Protein AF-A0A8S2TKH2-F1 (afdb_monomer)

Structure (mmCIF, N/CA/C/O backbone):
data_AF-A0A8S2TKH2-F1
#
_entry.id   AF-A0A8S2TKH2-F1
#
loop_
_atom_site.group_PDB
_atom_site.id
_atom_site.type_symbol
_atom_site.label_atom_id
_atom_site.label_alt_id
_atom_site.label_comp_id
_atom_site.label_asym_id
_atom_site.label_entity_id
_atom_site.label_seq_id
_atom_site.pdbx_PDB_ins_code
_atom_site.Cartn_x
_atom_site.Cartn_y
_atom_site.Cartn_z
_atom_site.occupancy
_atom_site.B_iso_or_equiv
_atom_site.auth_seq_id
_atom_site.auth_comp_id
_atom_site.auth_asym_id
_atom_site.auth_atom_id
_atom_site.pdbx_PDB_model_num
ATOM 1 N N . ARG A 1 1 ? 23.776 27.657 -15.540 1.00 44.38 1 ARG A N 1
ATOM 2 C CA . ARG A 1 1 ? 22.375 27.233 -15.799 1.00 44.38 1 ARG A CA 1
ATOM 3 C C . ARG A 1 1 ? 22.363 26.415 -17.086 1.00 44.38 1 ARG A C 1
ATOM 5 O O . ARG A 1 1 ? 22.228 26.992 -18.152 1.00 44.38 1 ARG A O 1
ATOM 12 N N . GLN A 1 2 ? 22.587 25.104 -17.010 1.00 43.25 2 GLN A N 1
ATOM 13 C CA . GLN A 1 2 ? 22.489 24.227 -18.179 1.00 43.25 2 GLN A CA 1
ATOM 14 C C . GLN A 1 2 ? 21.245 23.366 -17.982 1.00 43.25 2 GLN A C 1
ATOM 16 O O . GLN A 1 2 ? 21.260 22.357 -17.285 1.00 43.25 2 GLN A O 1
ATOM 21 N N . SER A 1 3 ? 20.127 23.872 -18.489 1.00 53.84 3 SER A N 1
ATOM 22 C CA . SER A 1 3 ? 18.816 23.260 -18.328 1.00 53.84 3 SER A CA 1
ATOM 23 C C . SER A 1 3 ? 18.707 22.065 -19.278 1.00 53.84 3 SER A C 1
ATOM 25 O O . SER A 1 3 ? 18.608 22.245 -20.484 1.00 53.84 3 SER A O 1
ATOM 27 N N . ILE A 1 4 ? 18.788 20.858 -18.714 1.00 62.03 4 ILE A N 1
ATOM 28 C CA . ILE A 1 4 ? 18.171 19.611 -19.197 1.00 62.03 4 ILE A CA 1
ATOM 29 C C . ILE A 1 4 ? 18.309 19.371 -20.716 1.00 62.03 4 ILE A C 1
ATOM 31 O O . ILE A 1 4 ? 17.354 19.489 -21.473 1.00 62.03 4 ILE A O 1
ATOM 35 N N . ASN A 1 5 ? 19.491 18.938 -21.158 1.00 58.00 5 ASN A N 1
ATOM 36 C CA . ASN A 1 5 ? 19.668 18.278 -22.462 1.00 58.00 5 ASN A CA 1
ATOM 37 C C . ASN A 1 5 ? 19.974 16.778 -22.275 1.00 58.00 5 ASN A C 1
ATOM 39 O O . ASN A 1 5 ? 20.864 16.237 -22.920 1.00 58.00 5 ASN A O 1
ATOM 43 N N . LEU A 1 6 ? 19.273 16.110 -21.350 1.00 62.53 6 LEU A N 1
ATOM 44 C CA . LEU A 1 6 ? 19.418 14.665 -21.097 1.00 62.53 6 LEU A CA 1
ATOM 45 C C . LEU A 1 6 ? 18.308 13.812 -21.7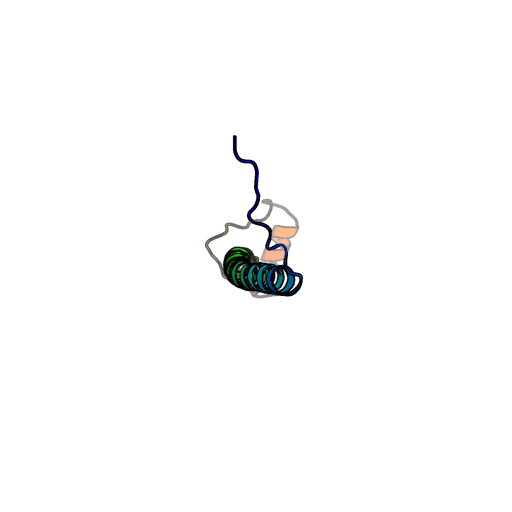26 1.00 62.53 6 LEU A C 1
ATOM 47 O O . LEU A 1 6 ? 18.274 12.602 -21.517 1.00 62.53 6 LEU A O 1
ATOM 51 N N . VAL A 1 7 ? 17.400 14.405 -22.505 1.00 66.12 7 VAL A N 1
ATOM 52 C CA . VAL A 1 7 ? 16.440 13.602 -23.266 1.00 66.12 7 VAL A CA 1
ATOM 53 C C . VAL A 1 7 ? 17.187 13.000 -24.457 1.00 66.12 7 VAL A C 1
ATOM 55 O O . VAL A 1 7 ? 17.723 13.761 -25.270 1.00 66.12 7 VAL A O 1
ATOM 58 N N . PRO A 1 8 ? 17.253 11.663 -24.589 1.00 64.25 8 PRO A N 1
ATOM 59 C CA . PRO A 1 8 ? 17.863 11.054 -25.757 1.00 64.25 8 PRO A CA 1
ATOM 60 C C . PRO A 1 8 ? 17.140 11.560 -27.007 1.00 64.25 8 PRO A C 1
ATOM 62 O O . PRO A 1 8 ? 15.925 11.420 -27.141 1.00 64.25 8 PRO A O 1
ATOM 65 N N . LYS A 1 9 ? 17.895 12.181 -27.921 1.00 69.12 9 LYS A N 1
ATOM 66 C CA . LYS A 1 9 ? 17.357 12.693 -29.191 1.00 69.12 9 LYS A CA 1
ATOM 67 C C . LYS A 1 9 ? 16.827 11.565 -30.086 1.00 69.12 9 LYS A C 1
ATOM 69 O O . LYS A 1 9 ? 16.005 11.826 -30.958 1.00 69.12 9 LYS A O 1
ATOM 74 N N . SER A 1 10 ? 17.280 10.324 -29.874 1.00 77.00 10 SER A N 1
ATOM 75 C CA . SER A 1 10 ? 16.820 9.153 -30.623 1.00 77.00 10 SER A CA 1
ATOM 76 C C . SER A 1 10 ? 15.510 8.594 -30.061 1.00 77.00 10 SER A C 1
ATOM 78 O O . SER A 1 10 ? 15.322 8.485 -28.846 1.00 77.00 10 SER A O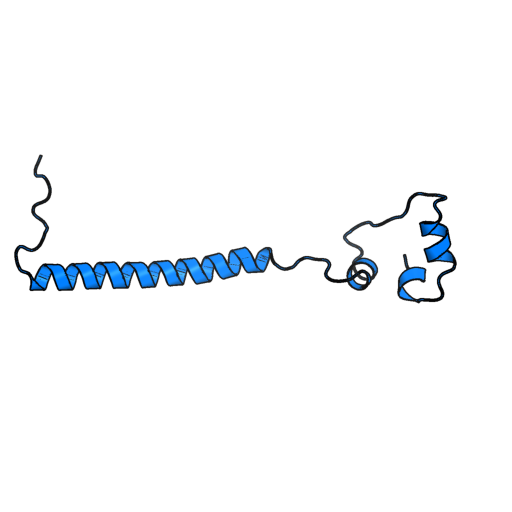 1
ATOM 80 N N . LEU A 1 11 ? 14.606 8.194 -30.959 1.00 76.50 11 LEU A N 1
ATOM 81 C CA . LEU A 1 11 ? 13.316 7.594 -30.607 1.00 76.50 11 LEU A CA 1
ATOM 82 C C . LEU A 1 11 ? 13.498 6.337 -29.737 1.00 76.50 11 LEU A C 1
ATOM 84 O O . LEU A 1 11 ? 12.819 6.185 -28.724 1.00 76.50 11 LEU A O 1
ATOM 88 N N . SER A 1 12 ? 14.480 5.494 -30.069 1.00 82.69 12 SER A N 1
ATOM 89 C CA . SER A 1 12 ? 14.804 4.272 -29.324 1.00 82.69 12 SER A CA 1
ATOM 90 C C . SER A 1 12 ? 15.242 4.557 -27.885 1.00 82.69 12 SER A C 1
ATOM 92 O O . SER A 1 12 ? 14.845 3.845 -26.967 1.00 82.69 12 SER A O 1
ATOM 94 N N . GLY A 1 13 ? 16.007 5.633 -27.663 1.00 86.00 13 GLY A N 1
ATOM 95 C CA . GLY A 1 13 ? 16.417 6.035 -26.318 1.00 86.00 13 GLY A CA 1
ATOM 96 C C . GLY A 1 13 ? 15.243 6.525 -25.471 1.00 86.00 13 GLY A C 1
ATOM 97 O O . GLY A 1 13 ? 15.205 6.273 -24.269 1.00 86.00 13 GLY A O 1
ATOM 98 N N . ARG A 1 14 ? 14.247 7.172 -26.092 1.00 84.38 14 ARG A N 1
ATOM 99 C CA . ARG A 1 14 ? 13.020 7.584 -25.396 1.00 84.38 14 ARG A CA 1
ATOM 100 C C . ARG A 1 14 ? 12.204 6.370 -24.963 1.00 84.38 14 ARG A C 1
ATOM 102 O O . ARG A 1 14 ? 11.804 6.325 -23.808 1.00 84.38 14 ARG A O 1
ATOM 109 N N . VAL A 1 15 ? 12.036 5.378 -25.841 1.00 89.12 15 VAL A N 1
ATOM 110 C CA . VAL A 1 15 ? 11.310 4.132 -25.529 1.00 89.12 15 VAL A CA 1
ATOM 111 C C . VAL A 1 15 ? 11.991 3.356 -24.397 1.00 89.12 15 VAL A C 1
ATOM 113 O O . VAL A 1 15 ? 11.324 2.922 -23.453 1.00 89.12 15 VAL A O 1
ATOM 116 N N . ALA A 1 16 ? 13.321 3.231 -24.441 1.00 89.94 16 ALA A N 1
ATOM 117 C CA . ALA A 1 16 ? 14.090 2.579 -23.383 1.00 89.94 16 ALA A CA 1
ATOM 118 C C . ALA A 1 16 ? 13.955 3.315 -22.038 1.00 89.94 16 ALA A C 1
ATOM 120 O O . ALA A 1 16 ? 13.673 2.687 -21.019 1.00 89.94 16 ALA A O 1
ATOM 121 N N . ALA A 1 17 ? 14.063 4.649 -22.039 1.00 88.19 17 ALA A N 1
ATOM 122 C CA . ALA A 1 17 ? 13.880 5.453 -20.835 1.00 88.19 17 ALA A CA 1
ATOM 123 C C . ALA A 1 17 ? 12.459 5.316 -20.267 1.00 88.19 17 ALA A C 1
ATOM 125 O O . ALA A 1 17 ? 12.300 5.093 -19.071 1.00 88.19 17 ALA A O 1
ATOM 126 N N . THR A 1 18 ? 11.420 5.389 -21.103 1.00 88.31 18 THR A N 1
ATOM 127 C CA . THR A 1 18 ? 10.031 5.221 -20.644 1.00 88.31 18 THR A CA 1
ATOM 128 C C . THR A 1 18 ? 9.773 3.830 -20.077 1.00 88.31 18 THR A C 1
ATOM 130 O O . THR A 1 18 ? 9.093 3.708 -19.063 1.00 88.31 18 THR A O 1
ATOM 133 N N . SER A 1 19 ? 10.364 2.791 -20.675 1.00 91.56 19 SER A N 1
ATOM 134 C CA . SER A 1 19 ? 10.240 1.414 -20.184 1.00 91.56 19 SER A CA 1
ATOM 135 C C . SER A 1 19 ? 10.920 1.251 -18.823 1.00 91.56 19 SER A C 1
ATOM 137 O O . SER A 1 19 ? 10.360 0.636 -17.921 1.00 91.56 19 SER A O 1
ATOM 139 N N . TRP A 1 20 ? 12.092 1.868 -18.644 1.00 90.12 20 TRP A N 1
ATOM 140 C CA . TRP A 1 20 ? 12.811 1.887 -17.370 1.00 90.12 20 TRP A CA 1
ATOM 141 C C . TRP A 1 20 ? 12.031 2.596 -16.256 1.00 90.12 20 TRP A C 1
ATOM 143 O O . TRP A 1 20 ? 11.899 2.077 -15.145 1.00 90.12 20 TRP A O 1
ATOM 153 N N . TRP A 1 21 ? 11.476 3.771 -16.559 1.00 90.00 21 TRP A N 1
ATOM 154 C CA . TRP A 1 21 ? 10.638 4.513 -15.618 1.00 90.00 21 TRP A CA 1
ATOM 155 C C . TRP A 1 21 ? 9.375 3.733 -15.251 1.00 90.00 21 TRP A C 1
ATOM 157 O O . TRP A 1 21 ? 9.013 3.675 -14.078 1.00 90.00 21 TRP A O 1
ATOM 167 N N . TYR A 1 22 ? 8.741 3.079 -16.224 1.00 91.94 22 TYR A N 1
ATOM 168 C CA . TYR A 1 22 ? 7.550 2.268 -15.988 1.00 91.94 22 TYR A CA 1
ATOM 169 C C . TYR A 1 22 ? 7.841 1.037 -15.121 1.00 91.94 22 TYR A C 1
ATOM 171 O O . TYR A 1 22 ? 7.132 0.787 -14.149 1.00 91.94 22 TYR A O 1
ATOM 179 N N . PHE A 1 23 ? 8.931 0.322 -15.406 1.00 91.69 23 PHE A N 1
ATOM 180 C CA . PHE A 1 23 ? 9.399 -0.789 -14.576 1.00 91.69 23 PHE A CA 1
ATOM 181 C C . PHE A 1 23 ? 9.642 -0.352 -13.126 1.00 91.69 23 PHE A C 1
ATOM 183 O O . PHE A 1 23 ? 9.162 -0.990 -12.189 1.00 91.69 23 PHE A O 1
ATOM 190 N N . SER A 1 24 ? 10.324 0.781 -12.945 1.00 91.88 24 SER A N 1
ATOM 191 C CA . SER A 1 24 ? 10.612 1.331 -11.618 1.00 91.88 24 SER A CA 1
ATOM 192 C C . SER A 1 24 ? 9.330 1.680 -10.854 1.00 91.88 24 SER A C 1
ATOM 194 O O . SER A 1 24 ? 9.222 1.385 -9.665 1.00 91.88 24 SER A O 1
ATOM 196 N N . LEU A 1 25 ? 8.331 2.254 -11.533 1.00 89.75 25 LEU A N 1
ATOM 197 C CA . LEU A 1 25 ? 7.031 2.564 -10.934 1.00 89.75 25 LEU A CA 1
ATOM 198 C C . LEU A 1 25 ? 6.272 1.307 -10.505 1.00 89.75 25 LEU A C 1
ATOM 200 O O . LEU A 1 25 ? 5.727 1.291 -9.407 1.00 89.75 25 LEU A O 1
ATOM 204 N N . ILE A 1 26 ? 6.259 0.249 -11.320 1.00 91.12 26 ILE A N 1
ATOM 205 C CA . ILE A 1 26 ? 5.622 -1.026 -10.950 1.00 91.12 26 ILE A CA 1
ATOM 206 C C . ILE A 1 26 ? 6.311 -1.641 -9.731 1.00 91.12 26 ILE A C 1
ATOM 208 O O . ILE A 1 26 ? 5.637 -2.115 -8.815 1.00 91.12 26 ILE A O 1
ATOM 212 N N . PHE A 1 27 ? 7.645 -1.617 -9.701 1.00 90.00 27 PHE A N 1
ATOM 213 C CA . PHE A 1 27 ? 8.421 -2.161 -8.592 1.00 90.00 27 PHE A CA 1
ATOM 214 C C . PHE A 1 27 ? 8.124 -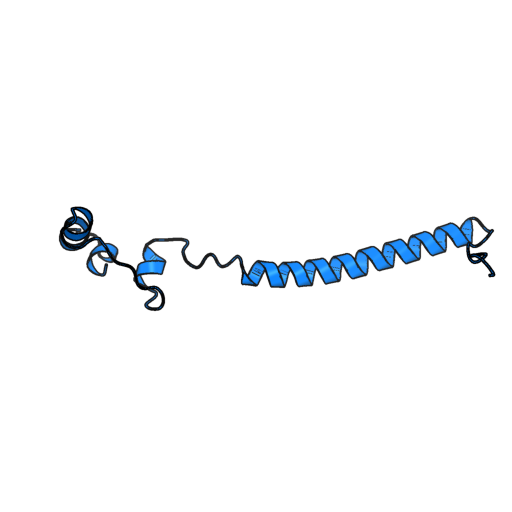1.424 -7.280 1.00 90.00 27 PHE A C 1
ATOM 216 O O . PHE A 1 27 ? 7.764 -2.052 -6.283 1.00 90.00 27 PHE A O 1
ATOM 223 N N . VAL A 1 28 ? 8.183 -0.087 -7.294 1.00 89.12 28 VAL A N 1
ATOM 224 C CA . VAL A 1 28 ? 7.843 0.739 -6.126 1.00 89.12 28 VAL A CA 1
ATOM 225 C C . VAL A 1 28 ? 6.377 0.566 -5.749 1.00 89.12 28 VAL A C 1
ATOM 227 O O . VAL A 1 28 ? 6.084 0.381 -4.578 1.00 89.12 28 VAL A O 1
ATOM 230 N N . SER A 1 29 ? 5.456 0.544 -6.715 1.00 87.94 29 SER A N 1
ATOM 231 C CA . SER A 1 29 ? 4.030 0.342 -6.447 1.00 87.94 29 SER A CA 1
ATOM 232 C C . SER A 1 29 ? 3.750 -1.010 -5.801 1.00 87.94 29 SER A C 1
ATOM 234 O O . SER A 1 29 ? 2.889 -1.083 -4.935 1.00 87.94 29 SER A O 1
ATOM 236 N N . SER A 1 30 ? 4.454 -2.072 -6.193 1.00 87.38 30 SER A N 1
ATOM 237 C CA . SER A 1 30 ? 4.287 -3.402 -5.595 1.00 87.38 30 SER A CA 1
ATOM 238 C C . SER A 1 30 ? 4.861 -3.444 -4.179 1.00 87.38 30 SER A C 1
ATOM 240 O O . SER A 1 30 ? 4.250 -4.010 -3.276 1.00 87.38 30 SER A O 1
ATOM 242 N N . TYR A 1 31 ? 5.999 -2.779 -3.954 1.00 85.62 31 TYR A N 1
ATOM 243 C CA . TYR A 1 31 ? 6.562 -2.601 -2.617 1.00 85.62 31 TYR A CA 1
ATOM 244 C C . TYR A 1 31 ? 5.626 -1.785 -1.712 1.00 85.62 31 TYR A C 1
ATOM 246 O O . TYR A 1 31 ? 5.327 -2.200 -0.595 1.00 85.62 31 TYR A O 1
ATOM 254 N N . THR A 1 32 ? 5.094 -0.667 -2.214 1.00 82.44 32 THR A N 1
ATOM 255 C CA . THR A 1 32 ? 4.105 0.157 -1.514 1.00 82.44 32 THR A CA 1
ATOM 256 C C . THR A 1 32 ? 2.802 -0.605 -1.288 1.00 82.44 32 THR A C 1
ATOM 258 O O . THR A 1 32 ? 2.242 -0.483 -0.210 1.00 82.44 32 THR A O 1
ATOM 261 N N . ALA A 1 33 ? 2.330 -1.422 -2.231 1.00 79.31 33 ALA A N 1
ATOM 262 C CA . ALA A 1 33 ? 1.119 -2.224 -2.066 1.00 79.31 33 ALA A CA 1
ATOM 263 C C . ALA A 1 33 ? 1.283 -3.294 -0.984 1.00 79.31 33 ALA A C 1
ATOM 265 O O . ALA A 1 33 ? 0.407 -3.432 -0.141 1.00 79.31 33 ALA A O 1
ATOM 266 N N . ASN A 1 34 ? 2.416 -3.997 -0.954 1.00 81.44 34 ASN A N 1
ATOM 267 C CA . ASN A 1 34 ? 2.695 -4.982 0.092 1.00 81.44 34 ASN A CA 1
ATOM 268 C C . ASN A 1 34 ? 2.866 -4.317 1.469 1.00 81.44 34 ASN A C 1
ATOM 270 O O . ASN A 1 34 ? 2.387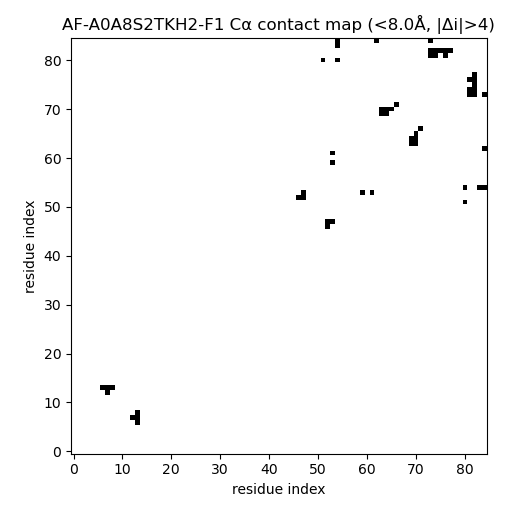 -4.840 2.473 1.00 81.44 34 ASN A O 1
ATOM 274 N N . LEU A 1 35 ? 3.483 -3.131 1.517 1.00 76.50 35 LEU A N 1
ATOM 275 C CA . LEU A 1 35 ? 3.597 -2.326 2.735 1.00 76.50 35 LEU A CA 1
ATOM 276 C C . LEU A 1 35 ? 2.228 -1.818 3.218 1.00 76.50 35 LEU A C 1
ATOM 278 O O . LEU A 1 35 ? 1.898 -1.952 4.390 1.00 76.50 35 LEU A O 1
ATOM 282 N N . VAL A 1 36 ? 1.413 -1.258 2.323 1.00 72.00 36 VAL A N 1
ATOM 283 C CA . VAL A 1 36 ? 0.053 -0.788 2.628 1.00 72.00 36 VAL A CA 1
ATOM 284 C C . VAL A 1 36 ? -0.834 -1.954 3.039 1.00 72.00 36 VAL A C 1
ATOM 286 O O . VAL A 1 36 ? -1.573 -1.816 4.004 1.00 72.00 36 VAL A O 1
ATOM 289 N N . ALA A 1 37 ? -0.730 -3.108 2.376 1.00 70.75 37 ALA A N 1
ATOM 290 C CA . ALA A 1 37 ? -1.443 -4.317 2.764 1.00 70.75 37 ALA A CA 1
ATOM 291 C C . ALA A 1 37 ? -1.129 -4.667 4.221 1.00 70.75 37 ALA A C 1
ATOM 293 O O . ALA A 1 37 ? -2.058 -4.815 5.003 1.00 70.75 37 ALA A O 1
ATOM 294 N N . PHE A 1 38 ? 0.143 -4.659 4.628 1.00 66.88 38 PHE A N 1
ATOM 295 C CA . PHE A 1 38 ? 0.512 -4.853 6.032 1.00 66.88 38 PHE A CA 1
ATOM 296 C C . PHE A 1 38 ? -0.076 -3.772 6.965 1.00 66.88 38 PHE A C 1
ATOM 298 O O . PHE A 1 38 ? -0.726 -4.108 7.952 1.00 66.88 38 PHE A O 1
ATOM 305 N N . LEU A 1 39 ? 0.053 -2.483 6.620 1.00 68.31 39 LEU A N 1
ATOM 306 C CA . LEU A 1 39 ? -0.488 -1.369 7.422 1.00 68.31 39 LEU A CA 1
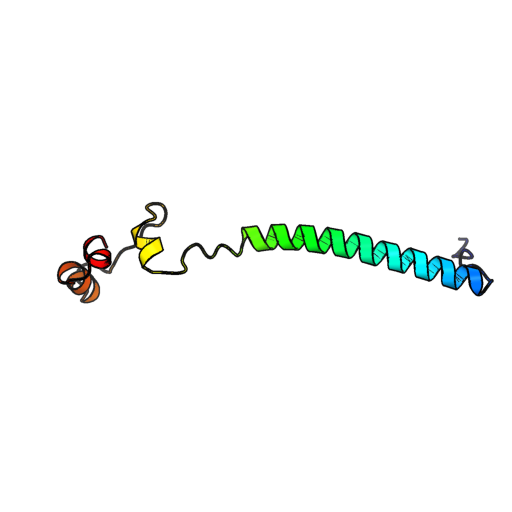ATOM 307 C C . LEU A 1 39 ? -2.023 -1.386 7.5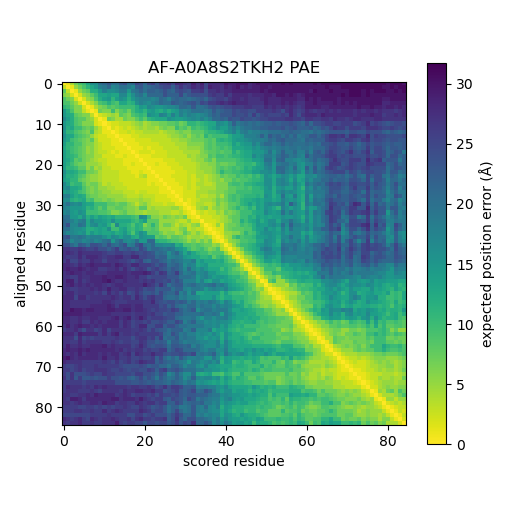40 1.00 68.31 39 LEU A C 1
ATOM 309 O O . LEU A 1 39 ? -2.581 -0.909 8.527 1.00 68.31 39 LEU A O 1
ATOM 313 N N . THR A 1 40 ? -2.719 -1.889 6.522 1.00 67.44 40 THR A N 1
ATOM 314 C CA . THR A 1 40 ? -4.179 -2.052 6.545 1.00 67.44 40 THR A CA 1
ATOM 315 C C . THR A 1 40 ? -4.600 -3.337 7.247 1.00 67.44 40 THR A C 1
ATOM 317 O O . THR A 1 40 ? -5.617 -3.325 7.927 1.00 67.44 40 THR A O 1
ATOM 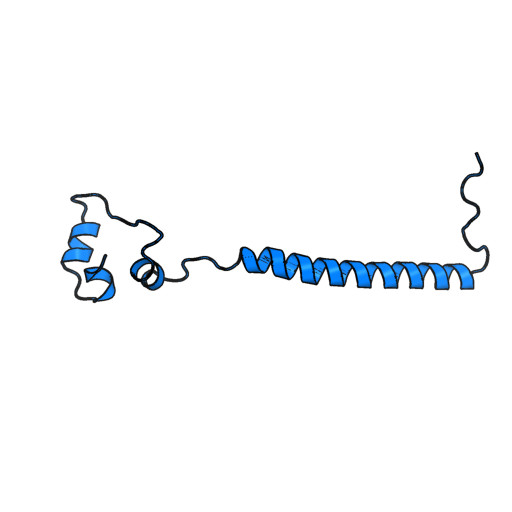320 N N . VAL A 1 41 ? -3.811 -4.413 7.174 1.00 56.19 41 VAL A N 1
ATOM 321 C CA . VAL A 1 41 ? -4.066 -5.665 7.903 1.00 56.19 41 VAL A CA 1
ATOM 322 C C . VAL A 1 41 ? -3.942 -5.454 9.415 1.00 56.19 41 VAL A C 1
ATOM 324 O O . VAL A 1 41 ? -4.769 -5.982 10.150 1.00 56.19 41 VAL A O 1
ATOM 327 N N . GLU A 1 42 ? -3.036 -4.591 9.891 1.00 57.47 42 GLU A N 1
ATOM 328 C CA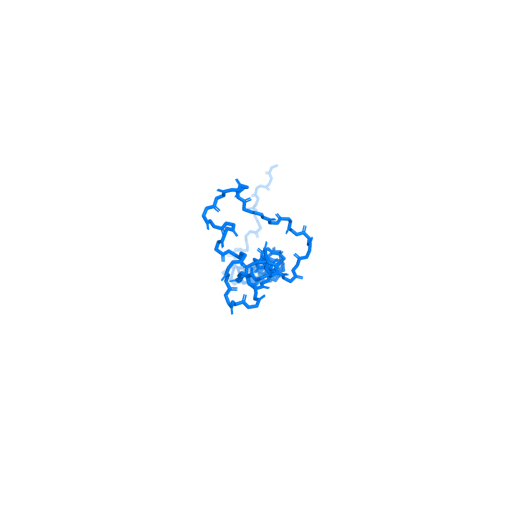 . GLU A 1 42 ? -3.004 -4.196 11.314 1.00 57.47 42 GLU A CA 1
ATOM 329 C C . GLU A 1 42 ? -4.256 -3.419 11.769 1.00 57.47 42 GLU A C 1
ATOM 331 O O . GLU A 1 42 ? -4.531 -3.347 12.965 1.00 57.47 42 GLU A O 1
ATOM 336 N N . LYS A 1 43 ? -5.043 -2.847 10.846 1.00 51.56 43 LYS A N 1
ATOM 337 C CA . LYS A 1 43 ? -6.245 -2.050 11.161 1.00 51.56 43 LYS A CA 1
ATOM 338 C C . LYS A 1 43 ? -7.575 -2.663 10.722 1.00 51.56 43 LYS A C 1
ATOM 340 O O . LYS A 1 43 ? -8.616 -2.075 11.008 1.00 51.56 43 LYS A O 1
ATOM 345 N N . LEU A 1 44 ? -7.562 -3.813 10.054 1.00 52.34 44 LEU A N 1
ATOM 346 C CA . LEU A 1 44 ? -8.769 -4.533 9.628 1.00 52.34 44 LEU A CA 1
ATOM 347 C C . LEU A 1 44 ? -9.073 -5.760 10.489 1.00 52.34 44 LEU A C 1
ATOM 349 O O . LEU A 1 44 ? -10.000 -6.501 10.182 1.00 52.34 44 LEU A O 1
ATOM 353 N N . VAL A 1 45 ? -8.368 -5.942 11.606 1.00 53.25 45 VAL A N 1
ATOM 354 C CA . VAL A 1 45 ? -8.948 -6.671 12.733 1.00 53.25 45 VAL A CA 1
ATOM 355 C C . VAL A 1 45 ? -9.897 -5.693 13.412 1.00 53.25 45 VAL A C 1
ATOM 357 O O . VAL A 1 45 ? -9.531 -5.003 14.358 1.00 53.25 45 VAL A O 1
ATOM 360 N N . THR A 1 46 ? -11.111 -5.554 12.878 1.00 55.75 46 THR A N 1
ATOM 361 C CA . THR A 1 46 ? -12.229 -5.084 13.695 1.00 55.75 46 THR A CA 1
ATOM 362 C C . THR A 1 46 ? -12.272 -6.013 14.904 1.00 55.75 46 THR A C 1
ATOM 364 O O . THR A 1 46 ? -12.536 -7.198 14.715 1.00 55.75 46 THR A O 1
ATOM 367 N N . PRO A 1 47 ? -11.983 -5.541 16.126 1.00 55.91 47 PRO A N 1
ATOM 368 C CA . PRO A 1 47 ? -11.818 -6.435 17.271 1.00 55.91 47 PRO A CA 1
ATOM 369 C C . PRO A 1 47 ? -13.134 -7.109 17.698 1.00 55.91 47 PRO A C 1
ATOM 371 O O . PRO A 1 47 ? -13.147 -7.869 18.655 1.00 55.91 47 PRO A O 1
ATOM 374 N N . ILE A 1 48 ? -14.258 -6.794 17.042 1.00 55.00 48 ILE A N 1
ATOM 375 C CA . ILE A 1 48 ? -15.595 -7.225 17.434 1.00 55.00 48 ILE A CA 1
ATOM 376 C C . ILE A 1 48 ? -16.431 -7.464 16.166 1.00 55.00 48 ILE A C 1
ATOM 378 O O . ILE A 1 48 ? -17.047 -6.535 15.644 1.00 55.00 48 ILE A O 1
ATOM 382 N N . GLU A 1 49 ? -16.463 -8.696 15.654 1.00 56.53 49 GLU A N 1
ATOM 383 C CA . GLU A 1 49 ? -17.461 -9.105 14.645 1.00 56.53 49 GLU A CA 1
ATOM 384 C C . GLU A 1 49 ? -18.760 -9.625 15.288 1.00 56.53 49 GLU A C 1
ATOM 386 O O . GLU A 1 49 ? -19.809 -9.622 14.646 1.00 56.53 49 GLU A O 1
ATOM 391 N N . SER A 1 50 ? -18.731 -10.031 16.564 1.00 57.78 50 SER A N 1
ATOM 392 C CA . SER A 1 50 ? -19.895 -10.597 17.256 1.00 57.78 50 SER A CA 1
ATOM 393 C C . SER A 1 50 ? -19.920 -10.237 18.743 1.00 57.78 50 SER A C 1
ATOM 395 O O . SER A 1 50 ? -18.893 -10.049 19.393 1.00 57.78 50 SER A O 1
ATOM 397 N N . VAL A 1 51 ? -21.130 -10.211 19.303 1.00 59.38 51 VAL A N 1
ATOM 398 C CA . VAL A 1 51 ? -21.411 -10.086 20.744 1.00 59.38 51 VAL A CA 1
ATOM 399 C C . VAL A 1 51 ? -20.725 -11.213 21.541 1.00 59.38 51 VAL A C 1
ATOM 401 O O . VAL A 1 51 ? -20.406 -11.056 22.715 1.00 59.38 51 VAL A O 1
ATOM 404 N N . GLU A 1 52 ? -20.424 -12.331 20.880 1.00 59.53 52 GLU A N 1
ATOM 405 C CA . GLU A 1 52 ? -19.685 -13.469 21.433 1.00 59.53 52 GLU A CA 1
ATOM 406 C C . GLU A 1 52 ? -18.186 -13.206 21.636 1.00 59.53 52 GLU A C 1
ATOM 408 O O . GLU A 1 52 ? -17.599 -13.814 22.530 1.00 59.53 52 GLU A O 1
ATOM 413 N N . ASP A 1 53 ? -17.567 -12.319 20.848 1.00 62.06 53 ASP A N 1
ATOM 414 C CA . ASP A 1 53 ? -16.159 -11.923 21.038 1.00 62.06 53 ASP A CA 1
ATOM 415 C C . ASP A 1 53 ? -16.020 -10.940 22.204 1.00 62.06 53 ASP A C 1
ATOM 417 O O . ASP A 1 53 ? -15.107 -11.059 23.020 1.00 62.06 53 ASP A O 1
ATOM 421 N N . LEU A 1 54 ? -17.004 -10.047 22.369 1.00 59.81 54 LEU A N 1
ATOM 422 C CA . LEU A 1 54 ? -17.103 -9.165 23.538 1.00 59.81 54 LEU A CA 1
ATOM 423 C C . LEU A 1 54 ? -17.282 -9.936 24.852 1.00 59.81 54 LEU A C 1
ATOM 425 O O . LEU A 1 54 ? -16.753 -9.516 25.874 1.00 59.81 54 LEU A O 1
ATOM 429 N N . ALA A 1 55 ? -18.004 -11.062 24.840 1.00 60.00 55 ALA A N 1
ATOM 430 C CA . ALA A 1 55 ? -18.171 -11.908 26.025 1.00 60.00 55 ALA A CA 1
ATOM 431 C C . ALA A 1 55 ? -16.884 -12.654 26.423 1.00 60.00 55 ALA A C 1
ATOM 433 O O . ALA A 1 55 ? -16.719 -13.015 27.586 1.00 60.00 55 ALA A O 1
ATOM 434 N N . LYS A 1 56 ? -15.998 -12.936 25.457 1.00 61.09 56 LYS A N 1
ATOM 435 C CA . LYS A 1 56 ? -14.781 -13.741 25.653 1.00 61.09 56 LYS A CA 1
ATOM 436 C C . LYS A 1 56 ? -13.541 -12.901 25.963 1.00 61.09 56 LYS A C 1
ATOM 438 O O . LYS A 1 56 ? -12.595 -13.431 26.541 1.00 61.09 56 LYS A O 1
ATOM 443 N N . GLN A 1 57 ? -13.525 -11.624 25.584 1.00 56.16 57 GLN A N 1
ATOM 444 C CA . GLN A 1 57 ? -12.403 -10.718 25.827 1.00 56.16 57 GLN A CA 1
ATOM 445 C C . GLN A 1 57 ? -12.616 -9.888 27.106 1.00 56.16 57 GLN A C 1
ATOM 447 O O . GLN A 1 57 ? -13.530 -9.076 27.185 1.00 56.16 57 GLN A O 1
ATOM 452 N N . GLU A 1 58 ? -11.717 -10.023 28.088 1.00 61.62 58 GLU A N 1
ATOM 453 C CA . GLU A 1 58 ? -11.726 -9.216 29.329 1.00 61.62 58 GLU A CA 1
ATOM 454 C C . GLU A 1 58 ? -11.053 -7.831 29.181 1.00 61.62 58 GLU A C 1
ATOM 456 O O . GLU A 1 58 ? -11.038 -7.032 30.118 1.00 61.62 58 GLU A O 1
ATOM 461 N N . GLU A 1 59 ? -10.472 -7.525 28.018 1.00 57.44 59 GLU A N 1
ATOM 462 C CA . GLU A 1 59 ? -9.721 -6.282 27.785 1.00 57.44 59 GLU A CA 1
ATOM 463 C C . GLU A 1 59 ? -10.633 -5.048 27.651 1.00 57.44 59 GLU A C 1
ATOM 465 O O . GLU A 1 59 ? -10.272 -3.949 28.080 1.00 57.44 59 GLU A O 1
ATOM 470 N N . ILE A 1 60 ? -11.839 -5.219 27.095 1.00 62.97 60 ILE A N 1
ATOM 471 C CA . ILE A 1 60 ? -12.787 -4.127 26.854 1.00 62.97 60 ILE A CA 1
ATOM 472 C C . ILE A 1 60 ? -13.931 -4.232 27.860 1.00 62.97 60 ILE A C 1
ATOM 474 O O . ILE A 1 60 ? -14.774 -5.120 27.788 1.00 62.97 60 ILE A O 1
ATOM 478 N N . LYS A 1 61 ? -13.993 -3.281 28.796 1.00 62.22 61 LYS A N 1
ATOM 479 C CA . LYS A 1 61 ? -15.090 -3.199 29.767 1.00 62.22 61 LYS A CA 1
ATOM 480 C C . LYS A 1 61 ? -16.391 -2.835 29.056 1.00 62.22 61 LYS A C 1
ATOM 482 O O . LYS A 1 61 ? -16.508 -1.741 28.504 1.00 62.22 61 LYS A O 1
ATOM 487 N N . TYR A 1 62 ? -17.375 -3.718 29.134 1.00 68.81 62 TYR A N 1
ATOM 488 C CA . TYR A 1 62 ? -18.746 -3.470 28.703 1.00 68.81 62 TYR A CA 1
ATOM 489 C C . TYR A 1 62 ? -19.676 -3.369 29.920 1.00 68.81 62 TYR A C 1
ATOM 491 O O . TYR A 1 62 ? -19.312 -3.728 31.040 1.00 68.81 62 TYR A O 1
ATOM 499 N N . GLY A 1 63 ? -20.870 -2.814 29.724 1.00 73.38 63 GLY A N 1
ATOM 500 C CA . GLY A 1 63 ? -21.858 -2.698 30.791 1.00 73.38 63 GLY A CA 1
ATOM 501 C C . GLY A 1 63 ? -23.178 -2.106 30.314 1.00 73.38 63 GLY A C 1
ATOM 502 O O . GLY A 1 63 ? -23.250 -1.444 29.279 1.00 73.38 63 GLY A O 1
ATOM 503 N N . SER A 1 64 ? -24.232 -2.335 31.094 1.00 72.19 64 SER A N 1
ATOM 504 C CA . SER A 1 64 ? -25.561 -1.757 30.885 1.00 72.19 64 SER A CA 1
ATOM 505 C C . SER A 1 64 ? -25.836 -0.650 31.904 1.00 72.19 64 SER A C 1
ATOM 507 O O . SER A 1 64 ? -25.276 -0.624 33.002 1.00 72.19 64 SER A O 1
ATOM 509 N N . VAL A 1 65 ? -26.760 0.253 31.569 1.00 74.06 65 VAL A N 1
ATOM 510 C CA . VAL A 1 65 ? -27.300 1.221 32.529 1.00 74.06 65 VAL A CA 1
ATOM 511 C C . VAL A 1 65 ? -27.919 0.465 33.705 1.00 74.06 65 VAL A C 1
ATOM 513 O O . VAL A 1 65 ? -28.778 -0.407 33.533 1.00 74.06 65 VAL A O 1
ATOM 516 N N . ARG A 1 66 ? -27.467 0.809 34.912 1.00 64.06 66 ARG A N 1
ATOM 517 C CA . ARG A 1 66 ? -27.949 0.238 36.171 1.00 64.06 66 ARG A CA 1
ATOM 518 C C . ARG A 1 66 ? -29.447 0.535 36.313 1.00 64.06 66 ARG A C 1
ATOM 520 O O . ARG A 1 66 ? -29.854 1.687 36.192 1.00 64.06 66 ARG A O 1
ATOM 527 N N . ASN A 1 67 ? -30.249 -0.503 36.571 1.00 69.75 67 ASN A N 1
ATOM 528 C CA . ASN A 1 67 ? -31.720 -0.453 36.640 1.00 69.75 67 ASN A CA 1
ATOM 529 C C . ASN A 1 67 ? -32.463 -0.263 35.292 1.00 69.75 67 ASN A C 1
ATOM 531 O O . ASN A 1 67 ? -33.647 0.071 35.289 1.00 69.75 67 ASN A O 1
ATOM 535 N N . GLY A 1 68 ? -31.798 -0.471 34.148 1.00 74.81 68 GLY A N 1
ATOM 536 C CA . GLY A 1 68 ? -32.437 -0.482 32.827 1.00 74.81 68 GLY A CA 1
ATOM 537 C C . GLY A 1 68 ? -33.080 -1.829 32.475 1.00 74.81 68 GLY A C 1
ATOM 538 O O . GLY A 1 68 ? -32.667 -2.881 32.962 1.00 74.81 68 GLY A O 1
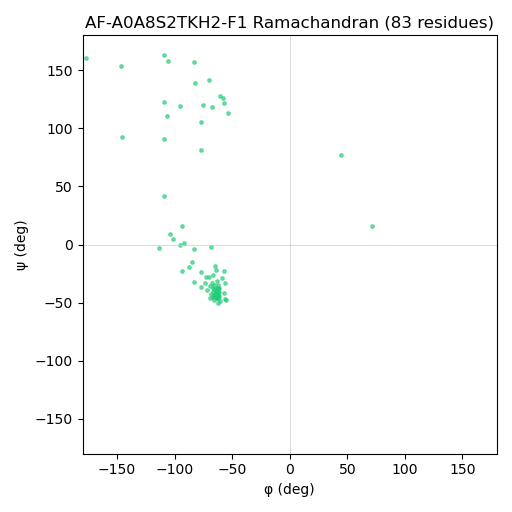ATOM 539 N N . THR A 1 69 ? -34.056 -1.816 31.565 1.00 75.88 69 THR A N 1
ATOM 540 C CA . THR A 1 69 ? -34.718 -3.033 31.052 1.00 75.88 69 THR A CA 1
ATOM 541 C C . THR A 1 69 ? -33.740 -4.005 30.394 1.00 75.88 69 THR A C 1
ATOM 543 O O . THR A 1 69 ? -33.948 -5.212 30.445 1.00 75.88 69 THR A O 1
ATOM 546 N N . THR A 1 70 ? -32.649 -3.492 29.824 1.00 74.75 70 THR A N 1
ATOM 547 C CA . THR A 1 70 ? -31.593 -4.292 29.194 1.00 74.75 70 THR A CA 1
ATOM 548 C C . THR A 1 70 ? -30.780 -5.092 30.219 1.00 74.75 70 THR A C 1
ATOM 550 O O . THR A 1 70 ? -30.450 -6.239 29.953 1.00 74.75 70 THR A O 1
ATOM 553 N N . ALA A 1 71 ? -30.538 -4.556 31.423 1.00 72.56 71 ALA A N 1
ATOM 554 C CA . ALA A 1 71 ? -29.854 -5.293 32.494 1.00 72.56 71 ALA A CA 1
ATOM 555 C C . ALA A 1 71 ? -30.718 -6.452 33.024 1.00 72.56 71 ALA A C 1
ATOM 557 O O . ALA A 1 71 ? -30.241 -7.571 33.176 1.00 72.56 71 ALA A O 1
ATOM 558 N N . ALA A 1 72 ? -32.018 -6.205 33.215 1.00 75.69 72 ALA A N 1
ATOM 559 C CA . ALA A 1 72 ? -32.966 -7.246 33.614 1.00 75.69 72 ALA A CA 1
ATOM 560 C C . ALA A 1 72 ? -33.177 -8.312 32.520 1.00 75.69 72 ALA A C 1
ATOM 562 O O . ALA A 1 72 ? -33.536 -9.449 32.827 1.00 75.69 72 ALA A O 1
ATOM 563 N N . PHE A 1 73 ? -32.978 -7.950 31.248 1.00 78.19 73 PHE A N 1
ATOM 564 C CA . PHE A 1 73 ? -33.014 -8.885 30.127 1.00 78.19 73 PHE A CA 1
ATOM 565 C C . PHE A 1 73 ? -31.821 -9.843 30.154 1.00 78.19 73 PHE A C 1
ATOM 567 O O . PHE A 1 73 ? -32.041 -11.041 30.019 1.00 78.19 73 PHE A O 1
ATOM 574 N N . PHE A 1 74 ? -30.598 -9.349 30.380 1.00 76.06 74 PHE A N 1
ATOM 575 C CA . PHE A 1 74 ? -29.411 -10.204 30.499 1.00 76.06 74 PHE A CA 1
ATOM 576 C C . PHE A 1 74 ? -29.525 -11.167 31.695 1.00 76.06 74 PHE A C 1
ATOM 578 O O . PHE A 1 74 ? -29.373 -12.374 31.513 1.00 76.06 74 PHE A O 1
ATOM 585 N N . GLU A 1 75 ? -29.985 -10.680 32.855 1.00 73.75 75 GLU A N 1
ATOM 586 C CA . GLU A 1 75 ? -30.201 -11.489 34.071 1.00 73.75 75 GLU A CA 1
ATOM 587 C C . GLU A 1 75 ? -31.259 -12.598 33.897 1.00 73.75 75 GLU A C 1
ATOM 589 O O . GLU A 1 75 ? -31.113 -13.698 34.427 1.00 73.75 75 GLU A O 1
ATOM 594 N N . LYS A 1 76 ? -32.336 -12.331 33.144 1.00 79.31 76 LYS A N 1
ATOM 595 C CA . LYS A 1 76 ? -33.428 -13.297 32.903 1.00 79.31 76 LYS A CA 1
ATOM 596 C C . LYS A 1 76 ? -33.287 -14.088 31.604 1.00 79.31 76 LYS A C 1
ATOM 598 O O . LYS A 1 76 ? -34.168 -14.889 31.284 1.00 79.31 76 LYS A O 1
ATOM 603 N N . SER A 1 77 ? -32.237 -13.850 30.826 1.00 76.56 77 SER A N 1
ATOM 604 C CA . SER A 1 77 ? -32.056 -14.516 29.540 1.00 76.56 77 SER A CA 1
ATOM 605 C C . SER A 1 77 ? -31.729 -16.005 29.725 1.00 76.56 77 SER A C 1
ATOM 607 O O . SER A 1 77 ? -30.992 -16.410 30.624 1.00 76.56 77 SER A O 1
ATOM 609 N N . ASN A 1 78 ? -32.278 -16.844 28.844 1.00 74.25 78 ASN A N 1
ATOM 610 C CA . ASN A 1 78 ? -32.017 -18.290 28.821 1.00 74.25 78 ASN A CA 1
ATOM 611 C C . ASN A 1 78 ? -30.869 -18.666 27.860 1.00 74.25 78 ASN A C 1
ATOM 613 O O . ASN A 1 78 ? -30.752 -19.808 27.426 1.00 74.25 78 ASN A O 1
ATOM 617 N N . VAL A 1 79 ? -30.065 -17.684 27.450 1.00 73.88 79 VAL A N 1
ATOM 618 C CA . VAL A 1 79 ? -28.959 -17.869 26.507 1.00 73.88 79 VAL A CA 1
ATOM 619 C C . VAL A 1 79 ? -27.664 -17.716 27.292 1.00 73.88 79 VAL A C 1
ATOM 621 O O . VAL A 1 79 ? -27.432 -16.681 27.910 1.00 73.88 79 VAL A O 1
ATOM 624 N N . SER A 1 80 ? -26.812 -18.737 27.259 1.00 67.75 80 SER A N 1
ATOM 625 C CA . SER A 1 80 ? -25.587 -18.825 28.070 1.00 67.75 80 SER A CA 1
ATOM 626 C C . SER A 1 80 ? -24.624 -17.644 27.893 1.00 67.75 80 SER A C 1
ATOM 628 O O . SER A 1 80 ? -23.973 -17.243 28.853 1.00 67.75 80 SER A O 1
ATOM 630 N N . ILE A 1 81 ? -24.565 -17.061 26.692 1.00 66.31 81 ILE A N 1
ATOM 631 C CA . ILE A 1 81 ? -23.723 -15.896 26.366 1.00 66.31 81 ILE A CA 1
ATOM 632 C C . ILE A 1 81 ? -24.173 -14.649 27.138 1.00 66.31 81 ILE A C 1
ATOM 634 O O . ILE A 1 81 ? -23.346 -13.884 27.616 1.00 66.31 81 ILE A O 1
ATOM 638 N N . PHE A 1 82 ? -25.483 -14.467 27.294 1.00 67.38 82 PHE A N 1
ATOM 639 C CA . PHE A 1 82 ? -26.081 -13.301 27.943 1.00 67.38 82 PHE A CA 1
ATOM 640 C C . PHE A 1 82 ? -26.156 -13.426 29.468 1.00 67.38 82 PHE A C 1
ATOM 642 O O . PHE A 1 82 ? -26.354 -12.423 30.137 1.00 67.38 82 PHE A O 1
ATOM 649 N N . GLN A 1 83 ? -25.973 -14.629 30.021 1.00 67.06 83 GLN A N 1
ATOM 650 C CA . GLN A 1 83 ? -25.864 -14.847 31.470 1.00 67.06 83 GLN A CA 1
ATOM 651 C C . GLN A 1 83 ? -24.492 -14.452 32.031 1.00 67.06 83 GLN A C 1
ATOM 653 O O . GLN A 1 83 ? -24.370 -14.207 33.228 1.00 67.06 83 GLN A O 1
ATOM 658 N N . HIS A 1 84 ? -23.463 -14.439 31.180 1.00 63.22 84 HIS A N 1
ATOM 659 C CA . HIS A 1 84 ? -22.112 -13.990 31.528 1.00 63.22 84 HIS A CA 1
ATOM 660 C C . HIS A 1 84 ? -21.884 -12.492 31.247 1.00 63.22 84 HIS A C 1
ATOM 662 O O . HIS A 1 84 ? -20.776 -12.016 31.484 1.00 63.22 84 HIS A O 1
ATOM 668 N N . MET A 1 85 ? -22.905 -11.771 30.758 1.00 58.72 85 MET A N 1
ATOM 669 C CA . MET A 1 85 ? -22.870 -10.327 30.474 1.00 58.72 85 MET A CA 1
ATOM 670 C C . MET A 1 85 ? -23.583 -9.499 31.538 1.00 58.72 85 MET A C 1
ATOM 672 O O . MET A 1 85 ? -23.095 -8.380 31.817 1.00 58.72 85 MET A O 1
#

Organism: NCBI:txid392030

Foldseek 3Di:
DDPDPPQPPDPVSNVVVVVVVVVVCVVVVVVVVVVVVVVVVVVPPPQDPDLQSVLVDPPDDDDDDPPDPLLVCLCPPPDPSSVSD

Solvent-accessible surface area (backbone atoms only — not comparable to full-atom values): 5381 Å² total; per-residue (Å²): 138,84,83,80,86,78,70,56,88,48,71,68,50,44,51,52,49,51,51,52,53,50,53,51,49,52,52,51,49,50,52,50,46,55,51,47,49,51,64,45,57,75,65,65,64,65,88,62,92,45,76,68,47,58,70,71,42,86,86,63,88,80,85,66,62,86,94,36,73,68,43,58,45,28,75,68,42,93,45,77,72,40,62,78,102

Radius of gyration: 29.62 Å; Cα contacts (8 Å, |Δi|>4): 29; chains: 1; bounding box: 57×46×67 Å

Secondary structure (DSSP, 8-state):
------S-SSHHHHHHHHHHHHHHHHHHHHHHHHHHHHHHHTT---S-SSHHHHHH-SSS-----TT-HHHHHHHH--SHHHH--

Sequence (85 aa):
RQSINLVPKSLSGRVAATSWWYFSLIFVSSYTANLVAFLTVEKLVTPIESVEDLAKQEEIKYGSVRNGTTAAFFEKSNVSIFQHM

pLDDT: mean 71.19, std 12.64, range [43.25, 91.94]

Mean predicted aligned error: 15.9 Å

InterPro domains:
  IPR001320 Ionotropic glutamate receptor, C-terminal [PF00060] (3-58)
  IPR015683 Ionotropic glutamate receptor [PTHR18966] (10-74)

Nearest PDB structures (foldseek):
  5vou-assembly1_C  TM=5.306E-01  e=2.767E-06  Rattus norvegicus
  7lde-assembly1_C  TM=5.004E-01  e=4.339E-06  Mus musculus
  7qhh-assembly1_C  TM=4.973E-01  e=5.611E-06  Rattus norvegicus
  7lep-assembly1_A  TM=5.012E-01  e=1.067E-05  Mus musculus
  8ss4-assembly1_C  TM=4.993E-01  e=1.001E-05  Rattus norvegicus